Protein AF-A0A4V2Y6K0-F1 (afdb_monomer_lite)

pLDDT: mean 73.78, std 20.44, range [38.84, 97.94]

Sequence (103 aa):
MPSPHRSATGPPSPPSKPPTTTPRPALTTGPCSSPPPPERCGPRPPCWPSGQLTRYGAALRDPHGPLVFAAAERSSWPNSMEGALESGRTAAAQTRALLSAAR

Secondary structure (DSSP, 8-state):
---------PPPPPPPPPP--PPPPP-------SPPPSS---SSPPPPPTTHHHHHTTTTT--BTTB----GGGSSSTTSHHHHHHHHHHHHHHHHHHHHHT-

Foldseek 3Di:
DDDDDDDDDDDDDDDDDDPPPPPDP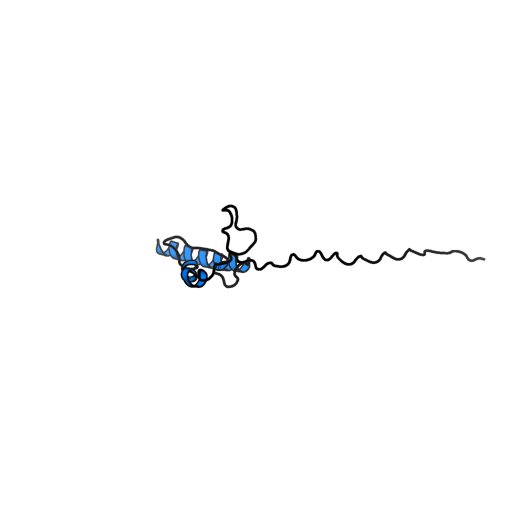PPPPDPPPDDDPPPDPPLDFDDDDPPCCVVCVVVQQDADVLRFDQALCNAPRRSDPVSNVRSVVVSVVVNVVVVVVVD

Structure (mmCIF, N/CA/C/O backbone):
data_AF-A0A4V2Y6K0-F1
#
_entry.id   AF-A0A4V2Y6K0-F1
#
loop_
_atom_site.group_PDB
_atom_site.id
_atom_site.type_symbol
_atom_site.label_atom_id
_atom_site.label_alt_id
_atom_site.label_comp_id
_atom_site.label_asym_id
_atom_site.label_entity_id
_atom_site.label_seq_id
_atom_site.pdbx_PDB_ins_code
_atom_site.Cartn_x
_atom_site.Cartn_y
_atom_site.Cartn_z
_atom_site.occupancy
_atom_site.B_iso_or_equiv
_atom_site.auth_seq_id
_atom_site.auth_comp_id
_atom_site.auth_asym_id
_atom_site.auth_atom_id
_atom_site.pdbx_PDB_model_num
ATOM 1 N N . MET A 1 1 ? 87.935 34.483 0.363 1.00 38.84 1 MET A N 1
ATOM 2 C CA . MET A 1 1 ? 87.153 33.545 1.201 1.00 38.84 1 MET A CA 1
ATOM 3 C C . MET A 1 1 ? 86.017 32.952 0.365 1.00 38.84 1 MET A C 1
ATOM 5 O O . MET A 1 1 ? 85.616 33.611 -0.585 1.00 38.84 1 MET A O 1
ATOM 9 N N . PRO A 1 2 ? 85.622 31.693 0.614 1.00 49.19 2 PRO A N 1
ATOM 10 C CA . PRO A 1 2 ? 85.405 30.670 -0.415 1.00 49.19 2 PRO A CA 1
ATOM 11 C C . PRO A 1 2 ? 83.924 30.367 -0.726 1.00 49.19 2 PRO A C 1
ATOM 13 O O . PRO A 1 2 ? 83.048 30.630 0.086 1.00 49.19 2 PRO A O 1
ATOM 16 N N . SER A 1 3 ? 83.665 29.747 -1.885 1.00 49.84 3 SER A N 1
ATOM 17 C CA . SER A 1 3 ? 82.546 28.793 -2.080 1.00 49.84 3 SER A CA 1
ATOM 18 C C . SER A 1 3 ? 83.001 27.420 -1.563 1.00 49.84 3 SER A C 1
ATOM 20 O O . SER A 1 3 ? 84.193 27.144 -1.735 1.00 49.84 3 SER A O 1
ATOM 22 N N . PRO A 1 4 ? 82.165 26.562 -0.928 1.00 63.75 4 PRO A N 1
ATOM 23 C CA . PRO A 1 4 ? 81.165 25.701 -1.614 1.00 63.75 4 PRO A CA 1
ATOM 24 C C . PRO A 1 4 ? 79.886 25.441 -0.750 1.00 63.75 4 PRO A C 1
ATOM 26 O O . PRO A 1 4 ? 79.839 25.831 0.406 1.00 63.75 4 PRO A O 1
ATOM 29 N N . HIS A 1 5 ? 78.747 24.920 -1.230 1.00 42.69 5 HIS A N 1
ATOM 30 C CA . HIS A 1 5 ? 78.388 23.498 -1.440 1.00 42.69 5 HIS A CA 1
ATOM 31 C C . HIS A 1 5 ? 76.934 23.450 -1.983 1.00 42.69 5 HIS A C 1
ATOM 33 O O . HIS A 1 5 ? 76.062 24.132 -1.461 1.00 42.69 5 HIS A O 1
ATOM 39 N N . ARG A 1 6 ? 76.673 22.864 -3.159 1.00 46.28 6 ARG A N 1
ATOM 40 C CA . ARG A 1 6 ? 76.141 21.503 -3.428 1.00 46.28 6 ARG A CA 1
ATOM 41 C C . ARG A 1 6 ? 74.785 21.107 -2.795 1.00 46.28 6 ARG A C 1
ATOM 43 O O . ARG A 1 6 ? 74.699 20.846 -1.607 1.00 46.28 6 ARG A O 1
ATOM 50 N N . SER A 1 7 ? 73.836 20.864 -3.710 1.00 48.31 7 SER A N 1
ATOM 51 C CA . SER A 1 7 ? 72.951 19.686 -3.824 1.00 48.31 7 SER A CA 1
ATOM 52 C C . SER A 1 7 ? 71.824 19.455 -2.809 1.00 48.31 7 SER A C 1
ATOM 54 O O . SER A 1 7 ? 72.054 18.995 -1.701 1.00 48.31 7 SER A O 1
ATOM 56 N N . ALA A 1 8 ? 70.588 19.517 -3.312 1.00 44.62 8 ALA A N 1
ATOM 57 C CA . ALA A 1 8 ? 69.551 18.543 -2.974 1.00 44.62 8 ALA A CA 1
ATOM 58 C C . ALA A 1 8 ? 68.695 18.267 -4.221 1.00 44.62 8 ALA A C 1
ATOM 60 O O . ALA A 1 8 ? 67.657 18.879 -4.455 1.00 44.62 8 ALA A O 1
ATOM 61 N N . THR A 1 9 ? 69.182 17.358 -5.064 1.00 50.50 9 THR A N 1
ATOM 62 C CA . THR A 1 9 ? 68.384 16.669 -6.079 1.00 50.50 9 THR A CA 1
ATOM 63 C C . THR A 1 9 ? 67.475 15.693 -5.333 1.00 50.50 9 THR A C 1
ATOM 65 O O . THR A 1 9 ? 67.926 14.637 -4.895 1.00 50.50 9 THR A O 1
ATOM 68 N N . GLY A 1 10 ? 66.211 16.056 -5.123 1.00 54.31 10 GLY A N 1
ATOM 69 C CA . GLY A 1 10 ? 65.190 15.076 -4.756 1.00 54.31 10 GLY A CA 1
ATOM 70 C C . GLY A 1 10 ? 64.860 14.209 -5.979 1.00 54.31 10 GLY A C 1
ATOM 71 O O . GLY A 1 10 ? 64.833 14.744 -7.091 1.00 54.31 10 GLY A O 1
ATOM 72 N N . PRO A 1 11 ? 64.640 12.891 -5.832 1.00 64.88 11 PRO A N 1
ATOM 73 C CA . PRO A 1 11 ? 64.197 12.068 -6.951 1.00 64.88 11 PRO A CA 1
ATOM 74 C C . PRO A 1 11 ? 62.802 12.520 -7.425 1.00 64.88 11 PRO A C 1
ATOM 76 O O . PRO A 1 11 ? 61.991 12.956 -6.602 1.00 64.88 11 PRO A O 1
ATOM 79 N N . PRO A 1 12 ? 62.487 12.418 -8.730 1.00 57.53 12 PRO A N 1
ATOM 80 C CA . PRO A 1 12 ? 61.135 12.669 -9.209 1.00 57.53 12 PRO A CA 1
ATOM 81 C C . PRO A 1 12 ? 60.172 11.637 -8.611 1.00 57.53 12 PRO A C 1
ATOM 83 O O . PRO A 1 12 ? 60.467 10.440 -8.572 1.00 57.53 12 PRO A O 1
ATOM 86 N N . SER A 1 13 ? 59.012 12.109 -8.150 1.00 62.97 13 SER A N 1
ATOM 87 C CA . SER A 1 13 ? 57.909 11.248 -7.713 1.00 62.97 13 SER A CA 1
ATOM 88 C C . SER A 1 13 ? 57.545 10.247 -8.820 1.00 62.97 13 SER A C 1
ATOM 90 O O . SER A 1 13 ? 57.524 10.633 -9.993 1.00 62.97 13 SER A O 1
ATOM 92 N N . PRO A 1 14 ? 57.239 8.978 -8.495 1.00 63.50 14 PRO A N 1
ATOM 93 C CA . PRO A 1 14 ? 56.807 8.023 -9.504 1.00 63.50 14 PRO A CA 1
ATOM 94 C C . PRO A 1 14 ? 55.461 8.456 -10.107 1.00 63.50 14 PRO A C 1
ATOM 96 O O . PRO A 1 14 ? 54.636 9.049 -9.405 1.00 63.50 14 PRO A O 1
ATOM 99 N N . PRO A 1 15 ? 55.201 8.150 -11.390 1.00 56.75 15 PRO A N 1
ATOM 100 C CA . PRO A 1 15 ? 53.908 8.424 -11.995 1.00 56.75 15 PRO A CA 1
ATOM 101 C C . PRO A 1 15 ? 52.820 7.629 -11.266 1.00 56.75 15 PRO A C 1
ATOM 103 O O . PRO A 1 15 ? 52.922 6.409 -11.107 1.00 56.75 15 PRO A O 1
ATOM 106 N N . SER A 1 16 ? 51.771 8.328 -10.832 1.00 55.88 16 SER A N 1
ATOM 107 C CA . SER A 1 16 ? 50.541 7.719 -10.331 1.00 55.88 16 SER A CA 1
ATOM 108 C C . SER A 1 16 ? 50.042 6.698 -11.351 1.00 55.88 16 SER A C 1
ATOM 110 O O . SER A 1 16 ? 49.722 7.052 -12.487 1.00 55.88 16 SER A O 1
ATOM 112 N N . LYS A 1 17 ? 50.003 5.418 -10.964 1.00 55.59 17 LYS A N 1
ATOM 113 C CA . LYS A 1 17 ? 49.400 4.368 -11.792 1.00 55.59 17 LYS A CA 1
ATOM 114 C C . LYS A 1 17 ? 47.950 4.767 -12.109 1.00 55.59 17 LYS A C 1
ATOM 116 O O . LYS A 1 17 ? 47.253 5.218 -11.196 1.00 55.59 17 LYS A O 1
ATOM 121 N N . PRO A 1 18 ? 47.477 4.602 -13.356 1.00 57.62 18 PRO A N 1
ATOM 122 C CA . PRO A 1 18 ? 46.068 4.802 -13.659 1.00 57.62 18 PRO A CA 1
ATOM 123 C C . PRO A 1 18 ? 45.231 3.824 -12.821 1.00 57.62 18 PRO A C 1
ATOM 125 O O . PRO A 1 18 ? 45.695 2.710 -12.550 1.00 57.62 18 PRO A O 1
ATOM 128 N N . PRO A 1 19 ? 44.018 4.211 -12.387 1.00 53.41 19 PRO A N 1
ATOM 129 C CA . PRO A 1 19 ? 43.150 3.306 -11.655 1.00 53.41 19 PRO A CA 1
ATOM 130 C C . PRO A 1 19 ? 42.899 2.069 -12.517 1.00 53.41 19 PRO A C 1
ATOM 132 O O . PRO A 1 19 ? 42.434 2.173 -13.655 1.00 53.41 19 PRO A O 1
ATOM 135 N N . THR A 1 20 ? 43.237 0.900 -11.969 1.00 48.84 20 THR A N 1
ATOM 136 C CA . THR A 1 20 ? 42.878 -0.402 -12.525 1.00 48.84 20 THR A CA 1
ATOM 137 C C . THR A 1 20 ? 41.383 -0.383 -12.807 1.00 48.84 20 THR A C 1
ATOM 139 O O . THR A 1 20 ? 40.562 -0.428 -11.893 1.00 48.84 20 THR A O 1
ATOM 142 N N . THR A 1 21 ? 41.028 -0.259 -14.084 1.00 51.91 21 THR A N 1
ATOM 143 C CA . THR A 1 21 ? 39.652 -0.401 -14.538 1.00 51.91 21 THR A CA 1
ATOM 144 C C . THR A 1 21 ? 39.324 -1.877 -14.414 1.00 51.91 21 THR A C 1
ATOM 146 O O . THR A 1 21 ? 39.609 -2.671 -15.307 1.00 51.91 21 THR A O 1
ATOM 149 N N . THR A 1 22 ? 38.772 -2.264 -13.267 1.00 51.84 22 THR A N 1
ATOM 150 C CA . THR A 1 22 ? 38.046 -3.523 -13.146 1.00 51.84 22 THR A CA 1
ATOM 151 C C . THR A 1 22 ? 36.973 -3.511 -14.233 1.00 51.84 22 THR A C 1
ATOM 153 O O . THR A 1 22 ? 36.177 -2.565 -14.265 1.00 51.84 22 THR A O 1
ATOM 156 N N . PRO A 1 23 ? 36.931 -4.494 -15.149 1.00 45.62 23 PRO A N 1
ATOM 157 C CA . PRO A 1 23 ? 35.859 -4.556 -16.123 1.00 45.62 23 PRO A CA 1
ATOM 158 C C . PRO A 1 23 ? 34.542 -4.652 -15.355 1.00 45.62 23 PRO A C 1
ATOM 160 O O . PRO A 1 23 ? 34.320 -5.576 -14.571 1.00 45.62 23 PRO A O 1
ATOM 163 N N . ARG A 1 24 ? 33.684 -3.646 -15.547 1.00 47.25 24 ARG A N 1
ATOM 164 C CA . ARG A 1 24 ? 32.296 -3.666 -15.085 1.00 47.25 24 ARG A CA 1
ATOM 165 C C . ARG A 1 24 ? 31.701 -4.972 -15.619 1.00 47.25 24 ARG A C 1
ATOM 167 O O . ARG A 1 24 ? 31.762 -5.160 -16.836 1.00 47.25 24 ARG A O 1
ATOM 174 N N . PRO A 1 25 ? 31.173 -5.882 -14.779 1.00 45.81 25 PRO A N 1
ATOM 175 C CA . PRO A 1 25 ? 30.510 -7.059 -15.309 1.00 45.81 25 PRO A CA 1
ATOM 176 C C . PRO A 1 25 ? 29.409 -6.560 -16.239 1.00 45.81 25 PRO A C 1
ATOM 178 O O . PRO A 1 25 ? 28.592 -5.717 -15.851 1.00 45.81 25 PRO A O 1
ATOM 181 N N . ALA A 1 26 ? 29.469 -7.006 -17.494 1.00 42.59 26 ALA A N 1
ATOM 182 C CA . ALA A 1 26 ? 28.456 -6.708 -18.484 1.00 42.59 26 ALA A CA 1
ATOM 183 C C . ALA A 1 26 ? 27.096 -7.018 -17.853 1.00 42.59 26 ALA A C 1
ATOM 185 O O . ALA A 1 26 ? 26.890 -8.102 -17.301 1.00 42.59 26 ALA A O 1
ATOM 186 N N . LEU A 1 27 ? 26.201 -6.030 -17.868 1.00 45.19 27 LEU A N 1
ATOM 187 C CA . LEU A 1 27 ? 24.813 -6.195 -17.464 1.00 45.19 27 LEU A CA 1
ATOM 188 C C . LEU A 1 27 ? 24.182 -7.187 -18.441 1.00 45.19 27 LEU A C 1
ATOM 190 O O . LEU A 1 27 ? 23.634 -6.796 -19.466 1.00 45.19 27 LEU A O 1
ATOM 194 N N . THR A 1 28 ? 24.304 -8.477 -18.136 1.00 40.09 28 THR A N 1
ATOM 195 C CA . THR A 1 28 ? 23.516 -9.525 -18.769 1.00 40.09 28 THR A CA 1
ATOM 196 C C . THR A 1 28 ? 22.065 -9.240 -18.408 1.00 40.09 28 THR A C 1
ATOM 198 O O . THR A 1 28 ? 21.605 -9.494 -17.295 1.00 40.09 28 THR A O 1
ATOM 201 N N . THR A 1 29 ? 21.342 -8.667 -19.362 1.00 47.94 29 THR A N 1
ATOM 202 C CA . THR A 1 29 ? 19.883 -8.651 -19.437 1.00 47.94 29 THR A CA 1
ATOM 203 C C . THR A 1 29 ? 19.401 -10.063 -19.772 1.00 47.94 29 THR A C 1
ATOM 205 O O . THR A 1 29 ? 18.842 -10.328 -20.830 1.00 47.94 29 THR A O 1
ATOM 208 N N . GLY A 1 30 ? 19.678 -11.014 -18.879 1.00 42.25 30 GLY A N 1
ATOM 209 C CA . GLY A 1 30 ? 19.095 -12.347 -18.963 1.00 42.25 30 GLY A CA 1
ATOM 210 C C . GLY A 1 30 ? 17.602 -12.272 -18.626 1.00 42.25 30 GLY A C 1
ATOM 211 O O . GLY A 1 30 ? 17.240 -11.547 -17.692 1.00 42.25 30 GLY A O 1
ATOM 212 N N . PRO A 1 31 ? 16.721 -12.981 -19.353 1.00 42.66 31 PRO A N 1
ATOM 213 C CA . PRO A 1 31 ? 15.308 -13.038 -19.013 1.00 42.66 31 PRO A CA 1
ATOM 214 C C . PRO A 1 31 ? 15.133 -13.626 -17.608 1.00 42.66 31 PRO A C 1
ATOM 216 O O . PRO A 1 31 ? 15.755 -14.623 -17.238 1.00 42.66 31 PRO A O 1
ATOM 219 N N . CYS A 1 32 ? 14.292 -12.966 -16.814 1.00 47.97 32 CYS A N 1
ATOM 220 C CA . CYS A 1 32 ? 13.937 -13.347 -15.452 1.00 47.97 32 CYS A CA 1
ATOM 221 C C . CYS A 1 32 ? 13.008 -14.576 -15.492 1.00 47.97 32 CYS A C 1
ATOM 223 O O . CYS A 1 32 ? 11.808 -14.466 -15.268 1.00 47.97 32 CYS A O 1
ATOM 225 N N . SER A 1 33 ? 13.536 -15.732 -15.898 1.00 49.53 33 SER A N 1
ATOM 226 C CA . SER A 1 33 ? 12.745 -16.952 -16.128 1.00 49.53 33 SER A CA 1
ATOM 227 C C . SER A 1 33 ? 12.863 -17.994 -15.013 1.00 49.53 33 SER A C 1
ATOM 229 O O . SER A 1 33 ? 12.210 -19.028 -15.099 1.00 49.53 33 SER A O 1
ATOM 231 N N . SER A 1 34 ? 13.630 -17.726 -13.952 1.00 52.34 34 SER A N 1
ATOM 232 C CA . SER A 1 34 ? 13.772 -18.648 -12.816 1.00 52.34 34 SER A CA 1
ATOM 233 C C . SER A 1 34 ? 13.358 -17.966 -11.509 1.00 52.34 34 SER A C 1
ATOM 235 O O . SER A 1 34 ? 13.858 -16.871 -11.235 1.00 52.34 34 SER A O 1
ATOM 237 N N . PRO A 1 35 ? 12.474 -18.573 -10.690 1.00 53.56 35 PRO A N 1
ATOM 238 C CA . PRO A 1 35 ? 12.112 -18.004 -9.398 1.00 53.56 35 PRO A CA 1
ATOM 239 C C . PRO A 1 35 ? 13.335 -18.018 -8.462 1.00 53.56 35 PRO A C 1
ATOM 241 O O . PRO A 1 35 ? 14.019 -19.043 -8.377 1.00 53.56 35 PRO A O 1
ATOM 244 N N . PRO A 1 36 ? 13.651 -16.906 -7.774 1.00 55.91 36 PRO A N 1
ATOM 245 C CA . PRO A 1 36 ? 14.729 -16.892 -6.794 1.00 55.91 36 PRO A CA 1
ATOM 246 C C . PRO A 1 36 ? 14.354 -17.731 -5.556 1.00 55.91 36 PRO A C 1
ATOM 248 O O . PRO A 1 36 ? 13.167 -17.865 -5.245 1.00 55.91 36 PRO A O 1
ATOM 251 N N . PRO A 1 37 ? 15.343 -18.290 -4.832 1.00 52.50 37 PRO A N 1
ATOM 252 C CA . PRO A 1 37 ? 15.098 -18.966 -3.560 1.00 52.50 37 PRO A CA 1
ATOM 253 C C . PRO A 1 37 ? 14.465 -18.003 -2.533 1.00 52.50 37 PRO A C 1
ATOM 255 O O . PRO A 1 37 ? 14.695 -16.794 -2.609 1.00 52.50 37 PRO A O 1
ATOM 258 N N . PRO A 1 38 ? 13.689 -18.513 -1.557 1.00 55.50 38 PRO A N 1
ATOM 259 C CA . PRO A 1 38 ? 12.861 -17.709 -0.646 1.00 55.50 38 PRO A CA 1
ATOM 260 C C . PRO A 1 38 ? 13.643 -16.863 0.377 1.00 55.50 38 PRO A C 1
ATOM 262 O O . PRO A 1 38 ? 13.046 -16.198 1.222 1.00 55.50 38 PRO A O 1
ATOM 265 N N . GLU A 1 39 ? 14.972 -16.853 0.320 1.00 51.00 39 GLU A N 1
ATOM 266 C CA . GLU A 1 39 ? 15.819 -16.201 1.311 1.00 51.00 39 GLU A CA 1
ATOM 267 C C . GLU A 1 39 ? 16.372 -14.886 0.758 1.00 51.00 39 GLU A C 1
ATOM 269 O O . GLU A 1 39 ? 17.359 -14.864 0.030 1.00 51.00 39 GLU A O 1
ATOM 274 N N . ARG A 1 40 ? 15.710 -13.781 1.129 1.00 52.72 40 ARG A N 1
ATOM 275 C CA . ARG A 1 40 ? 16.031 -12.389 0.763 1.00 52.72 40 ARG A CA 1
ATOM 276 C C . ARG A 1 40 ? 16.049 -12.121 -0.746 1.00 52.72 40 ARG A C 1
ATOM 278 O O . ARG A 1 40 ? 16.991 -12.450 -1.462 1.00 52.72 40 ARG A O 1
ATOM 285 N N . CYS A 1 41 ? 15.076 -11.325 -1.198 1.00 50.84 41 CYS A N 1
ATOM 286 C CA . CYS A 1 41 ? 15.298 -10.457 -2.352 1.00 50.84 41 CYS A CA 1
ATOM 287 C C . CYS A 1 41 ? 16.626 -9.720 -2.123 1.00 50.84 41 CYS A C 1
ATOM 289 O O . CYS A 1 41 ? 16.779 -9.009 -1.128 1.00 50.84 41 CYS A O 1
ATOM 291 N N . GLY A 1 42 ? 17.616 -9.977 -2.982 1.00 56.31 42 GLY A N 1
ATOM 292 C CA . GLY A 1 42 ? 18.925 -9.331 -2.914 1.00 56.31 42 GLY A CA 1
ATOM 293 C C . GLY A 1 42 ? 18.818 -7.804 -3.056 1.00 56.31 42 GLY A C 1
ATOM 294 O O . GLY A 1 42 ? 17.721 -7.260 -3.132 1.00 56.31 42 GLY A O 1
ATOM 295 N N . PRO A 1 43 ? 19.937 -7.072 -3.177 1.00 60.50 43 PRO A N 1
ATOM 296 C CA . PRO A 1 43 ? 19.944 -5.602 -3.236 1.00 60.50 43 PRO A CA 1
ATOM 297 C C . PRO A 1 43 ? 19.316 -5.023 -4.519 1.00 60.50 43 PRO A C 1
ATOM 299 O O . PRO A 1 43 ? 19.520 -3.854 -4.836 1.00 60.50 43 PRO A O 1
ATOM 302 N N . ARG A 1 44 ? 18.614 -5.845 -5.307 1.00 59.31 44 ARG A N 1
ATOM 303 C CA . ARG A 1 44 ? 17.992 -5.433 -6.554 1.00 59.31 44 ARG A CA 1
ATOM 304 C C . ARG A 1 44 ? 16.531 -5.080 -6.318 1.00 59.31 44 ARG A C 1
ATOM 306 O O . ARG A 1 44 ? 15.843 -5.804 -5.600 1.00 59.31 44 ARG A O 1
ATOM 313 N N . PRO A 1 45 ? 16.055 -4.018 -6.972 1.00 61.09 45 PRO A N 1
ATOM 314 C CA . PRO A 1 45 ? 14.649 -3.678 -6.935 1.00 61.09 45 PRO A CA 1
ATOM 315 C C . PRO A 1 45 ? 13.785 -4.813 -7.494 1.00 61.09 45 PRO A C 1
ATOM 317 O O . PRO A 1 45 ? 14.253 -5.555 -8.370 1.00 61.09 45 PRO A O 1
ATOM 320 N N . PRO A 1 46 ? 12.534 -4.956 -7.026 1.00 66.94 46 PRO A N 1
ATOM 321 C CA . PRO A 1 46 ? 11.610 -5.925 -7.588 1.00 66.94 46 PRO A CA 1
ATOM 322 C C . PRO A 1 46 ? 11.429 -5.637 -9.079 1.00 66.94 46 PRO A C 1
ATOM 324 O O . PRO A 1 46 ? 10.980 -4.567 -9.491 1.00 66.94 46 PRO A O 1
ATOM 327 N N . CYS A 1 47 ? 11.813 -6.607 -9.904 1.00 74.75 47 CYS A N 1
ATOM 328 C CA . CYS A 1 47 ? 11.506 -6.592 -11.322 1.00 74.75 47 CYS A CA 1
ATOM 329 C C . CYS A 1 47 ? 10.170 -7.309 -11.513 1.00 74.75 47 CYS A C 1
ATOM 331 O O . CYS A 1 47 ? 10.013 -8.475 -11.157 1.00 74.75 47 CYS A O 1
ATOM 333 N N . TRP A 1 48 ? 9.182 -6.585 -12.029 1.00 82.06 48 TRP A N 1
ATOM 334 C CA . TRP A 1 48 ? 7.866 -7.147 -12.300 1.00 82.06 48 TRP A CA 1
ATOM 335 C C . TRP A 1 48 ? 7.938 -8.002 -13.570 1.00 82.06 48 TRP A C 1
ATOM 337 O O . TRP A 1 48 ? 8.395 -7.501 -14.603 1.00 82.06 48 TRP A O 1
ATOM 347 N N . PRO A 1 49 ? 7.470 -9.263 -13.540 1.00 88.69 49 PRO A N 1
ATOM 348 C CA . PRO A 1 49 ? 7.244 -10.030 -14.753 1.00 88.69 49 PRO A CA 1
ATOM 349 C C . PRO A 1 49 ? 6.326 -9.275 -15.719 1.00 88.69 49 PRO A C 1
ATOM 351 O O . PRO A 1 49 ? 5.477 -8.469 -15.312 1.00 88.69 49 PRO A O 1
ATOM 354 N N . SER A 1 50 ? 6.475 -9.553 -17.012 1.00 89.88 50 SER A N 1
ATOM 355 C CA . SER A 1 50 ? 5.660 -8.933 -18.054 1.00 89.88 50 SER A CA 1
ATOM 356 C C . SER A 1 50 ? 4.164 -9.100 -17.762 1.00 89.88 50 SER A C 1
ATOM 358 O O . SER A 1 50 ? 3.686 -10.167 -17.383 1.00 89.88 50 SER A O 1
ATOM 360 N N . GLY A 1 51 ? 3.417 -8.003 -17.891 1.00 91.06 51 GLY A N 1
ATOM 361 C CA . GLY A 1 51 ? 1.974 -7.973 -17.644 1.00 91.06 51 GLY A CA 1
ATOM 362 C C . GLY A 1 51 ? 1.543 -7.970 -16.170 1.00 91.06 51 GLY A C 1
ATOM 363 O O . GLY A 1 51 ? 0.375 -7.698 -15.904 1.00 91.06 51 GLY A O 1
ATOM 364 N N . GLN A 1 52 ? 2.430 -8.206 -15.192 1.00 91.75 52 GLN A N 1
ATOM 365 C CA . GLN A 1 52 ? 2.018 -8.151 -13.781 1.00 91.75 52 GLN A CA 1
ATOM 366 C C . GLN A 1 52 ? 1.691 -6.733 -13.326 1.00 91.75 52 GLN A C 1
ATOM 368 O O . GLN A 1 52 ? 0.684 -6.532 -12.656 1.00 91.75 52 GLN A O 1
ATOM 373 N N . LEU A 1 53 ? 2.498 -5.745 -13.712 1.00 87.94 53 LEU A N 1
ATOM 374 C CA . LEU A 1 53 ? 2.253 -4.366 -13.295 1.00 87.94 53 LEU A CA 1
ATOM 375 C C . LEU A 1 53 ? 0.965 -3.803 -13.911 1.00 87.94 53 LEU A C 1
ATOM 377 O O . LEU A 1 53 ? 0.231 -3.087 -13.242 1.00 87.94 53 LEU A O 1
ATOM 381 N N . THR A 1 54 ? 0.641 -4.156 -15.156 1.00 90.75 54 THR A N 1
ATOM 382 C CA . THR A 1 54 ? -0.621 -3.728 -15.777 1.00 90.75 54 THR A CA 1
ATOM 383 C C . THR A 1 54 ? -1.824 -4.455 -15.184 1.00 90.75 54 THR A C 1
ATOM 385 O O . THR A 1 54 ? -2.877 -3.847 -15.024 1.00 90.75 54 THR A O 1
ATOM 388 N N . ARG A 1 55 ? -1.676 -5.734 -14.816 1.00 93.06 55 ARG A N 1
ATOM 389 C CA . ARG A 1 55 ? -2.761 -6.542 -14.243 1.00 93.06 55 ARG A CA 1
ATOM 390 C C . ARG A 1 55 ? -3.027 -6.261 -12.762 1.00 93.06 55 ARG A C 1
ATOM 392 O O . ARG A 1 55 ? -4.181 -6.258 -12.353 1.00 93.06 55 ARG A O 1
ATOM 399 N N . TYR A 1 56 ? -1.980 -6.056 -11.966 1.00 90.62 56 TYR A N 1
ATOM 400 C CA . TYR A 1 56 ? -2.051 -5.977 -10.500 1.00 90.62 56 TYR A CA 1
ATOM 401 C C . TYR A 1 56 ? -1.534 -4.650 -9.927 1.00 90.62 56 TYR A C 1
ATOM 403 O O . TYR A 1 56 ? -1.601 -4.441 -8.720 1.00 90.62 56 TYR A O 1
ATOM 411 N N . GLY A 1 57 ? -1.046 -3.726 -10.761 1.00 88.81 57 GLY A N 1
ATOM 412 C CA . GLY A 1 57 ? -0.455 -2.460 -10.311 1.00 88.81 57 GLY A CA 1
ATOM 413 C C . GLY A 1 57 ? -1.399 -1.566 -9.507 1.00 88.81 57 GLY A C 1
ATOM 414 O O . GLY A 1 57 ? -0.940 -0.806 -8.657 1.00 88.81 57 GLY A O 1
ATOM 415 N N . ALA A 1 58 ? -2.710 -1.664 -9.742 1.00 88.75 58 ALA A N 1
ATOM 416 C CA . ALA A 1 58 ? -3.710 -0.949 -8.949 1.00 88.75 58 ALA A CA 1
ATOM 417 C C . ALA A 1 58 ? -3.719 -1.427 -7.485 1.00 88.75 58 ALA A C 1
ATOM 419 O O . ALA A 1 58 ? -3.646 -0.609 -6.570 1.00 88.75 58 ALA A O 1
ATOM 420 N N . ALA A 1 59 ? -3.658 -2.746 -7.272 1.00 90.19 59 ALA A N 1
ATOM 421 C CA . ALA A 1 59 ? -3.728 -3.361 -5.948 1.00 90.19 59 ALA A CA 1
ATOM 422 C C . ALA A 1 59 ? -2.547 -2.993 -5.031 1.00 90.19 59 ALA A C 1
ATOM 424 O O . ALA A 1 59 ? -2.674 -3.067 -3.816 1.00 90.19 59 ALA A O 1
ATOM 425 N N . LEU A 1 60 ? -1.410 -2.538 -5.579 1.00 87.00 60 LEU A N 1
ATOM 426 C CA . LEU A 1 60 ? -0.294 -2.013 -4.775 1.00 87.00 60 LEU A CA 1
ATOM 427 C C . LEU A 1 60 ? -0.672 -0.775 -3.951 1.00 87.00 60 LEU A C 1
ATOM 429 O O . LEU A 1 60 ? 0.018 -0.450 -2.979 1.00 87.00 60 LEU A O 1
ATOM 433 N N . ARG A 1 61 ? -1.707 -0.035 -4.367 1.00 86.31 61 ARG A N 1
ATOM 434 C CA . ARG A 1 61 ? -2.114 1.211 -3.711 1.00 86.31 61 ARG A CA 1
ATOM 435 C C . ARG A 1 61 ? -3.282 1.040 -2.754 1.00 86.31 61 ARG A C 1
ATOM 437 O O . ARG A 1 61 ? -3.391 1.860 -1.835 1.00 86.31 61 ARG A O 1
ATOM 444 N N . ASP A 1 62 ? -4.070 -0.006 -2.956 1.00 89.19 62 ASP A N 1
ATOM 445 C CA . ASP A 1 62 ? -5.316 -0.245 -2.247 1.00 89.19 62 ASP A CA 1
ATOM 446 C C . ASP A 1 62 ? -5.051 -0.813 -0.843 1.00 89.19 62 ASP A C 1
ATOM 448 O O . ASP A 1 62 ? -4.284 -1.767 -0.688 1.00 89.19 62 ASP A O 1
ATOM 452 N N . PRO A 1 63 ? -5.649 -0.232 0.210 1.00 88.25 63 PRO A N 1
ATOM 453 C CA . PRO A 1 63 ? -5.616 -0.832 1.536 1.00 88.25 63 PRO A CA 1
ATOM 454 C C . PRO A 1 63 ? -6.462 -2.112 1.565 1.00 88.25 63 PRO A C 1
ATOM 456 O O . PRO A 1 63 ? -7.437 -2.252 0.826 1.00 88.25 63 PRO A O 1
ATOM 459 N N . HIS A 1 64 ? -6.127 -3.034 2.466 1.00 92.12 64 HIS A N 1
ATOM 460 C CA . HIS A 1 64 ? -6.892 -4.263 2.674 1.00 92.12 64 HIS A CA 1
ATOM 461 C C . HIS A 1 64 ? -7.504 -4.276 4.079 1.00 92.12 64 HIS A C 1
ATOM 463 O O . HIS A 1 64 ? -6.877 -4.696 5.056 1.00 92.12 64 HIS A O 1
ATOM 469 N N . GLY A 1 65 ? -8.741 -3.787 4.191 1.00 90.06 65 GLY A N 1
ATOM 470 C CA . GLY A 1 65 ? -9.381 -3.557 5.486 1.00 90.06 65 GLY A CA 1
ATOM 471 C C . GLY A 1 65 ? -8.576 -2.543 6.316 1.00 90.06 65 GLY A C 1
ATOM 472 O O . GLY A 1 65 ? -8.295 -1.457 5.811 1.00 90.06 65 GLY A O 1
ATOM 473 N N . PRO A 1 66 ? -8.167 -2.864 7.560 1.00 91.12 66 PRO A N 1
ATOM 474 C CA . PRO A 1 66 ? -7.343 -1.971 8.378 1.00 91.12 66 PRO A CA 1
ATOM 475 C C . PRO A 1 66 ? -5.854 -1.970 7.983 1.00 91.12 66 PRO A C 1
A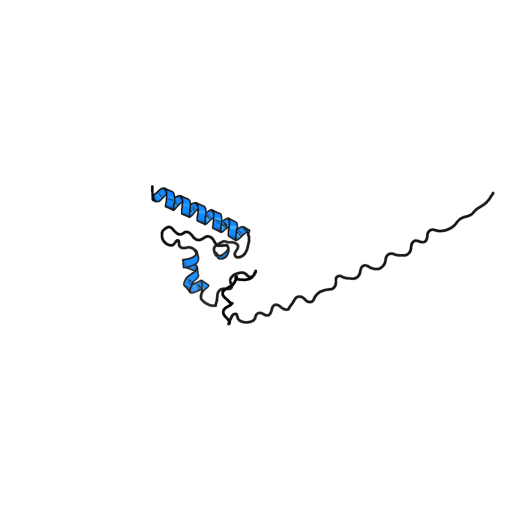TOM 477 O O . PRO A 1 66 ? -5.061 -1.261 8.602 1.00 91.12 66 PRO A O 1
ATOM 480 N N . LEU A 1 67 ? -5.445 -2.777 6.997 1.00 92.69 67 LEU A N 1
ATOM 481 C CA . LEU A 1 67 ? -4.054 -2.874 6.561 1.00 92.69 67 LEU A CA 1
ATOM 482 C C . LEU A 1 67 ? -3.737 -1.817 5.503 1.00 92.69 67 LEU A C 1
ATOM 484 O O . LEU A 1 67 ? -4.372 -1.759 4.450 1.00 92.69 67 LEU A O 1
ATOM 488 N N . VAL A 1 68 ? -2.698 -1.028 5.772 1.00 95.06 68 VAL A N 1
ATOM 489 C CA . VAL A 1 68 ? -2.154 -0.016 4.862 1.00 95.06 68 VAL A CA 1
ATOM 490 C C . VAL A 1 68 ? -0.736 -0.409 4.458 1.00 95.06 68 VAL A C 1
ATOM 492 O O . VAL A 1 68 ? 0.083 -0.758 5.308 1.00 95.06 68 VAL A O 1
ATOM 495 N N . PHE A 1 69 ? -0.431 -0.330 3.163 1.00 93.94 69 PHE A N 1
ATOM 496 C CA . PHE A 1 69 ? 0.860 -0.742 2.610 1.00 93.94 69 PHE A CA 1
ATOM 497 C C . PHE A 1 69 ? 1.792 0.448 2.353 1.00 93.94 69 PHE A C 1
ATOM 499 O O . PHE A 1 69 ? 1.411 1.407 1.676 1.00 93.94 69 PHE A O 1
ATOM 506 N N . ALA A 1 70 ? 3.039 0.339 2.822 1.00 94.62 70 ALA A N 1
ATOM 507 C CA . ALA A 1 70 ? 4.131 1.257 2.506 1.00 94.62 70 ALA A CA 1
ATOM 508 C C . ALA A 1 70 ? 5.229 0.522 1.724 1.00 94.62 70 ALA A C 1
ATOM 510 O O . ALA A 1 70 ? 5.730 -0.503 2.181 1.00 94.62 70 ALA A O 1
ATOM 511 N N . ALA A 1 71 ? 5.586 1.043 0.552 1.00 90.56 71 ALA A N 1
ATOM 512 C CA . ALA A 1 71 ? 6.588 0.463 -0.338 1.00 90.56 71 ALA A CA 1
ATOM 513 C C . ALA A 1 71 ? 7.176 1.560 -1.242 1.00 90.56 71 ALA A C 1
ATOM 515 O O . ALA A 1 71 ? 6.447 2.438 -1.703 1.00 90.56 71 ALA A O 1
ATOM 516 N N . ALA A 1 72 ? 8.476 1.535 -1.537 1.00 91.56 72 ALA A N 1
ATOM 517 C CA . ALA A 1 72 ? 9.061 2.535 -2.439 1.00 91.56 72 ALA A CA 1
ATOM 518 C C . ALA A 1 72 ? 8.457 2.426 -3.854 1.00 91.56 72 ALA A C 1
ATOM 520 O O . ALA A 1 72 ? 8.285 3.419 -4.552 1.00 91.56 72 ALA A O 1
ATOM 521 N N . GLU A 1 73 ? 8.049 1.226 -4.245 1.00 89.88 73 GLU A N 1
ATOM 522 C CA . GLU A 1 73 ? 7.507 0.836 -5.544 1.00 89.88 7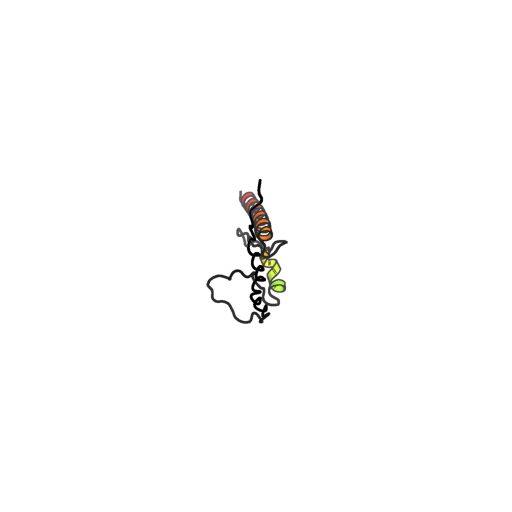3 GLU A CA 1
ATOM 523 C C . GLU A 1 73 ? 6.180 1.525 -5.902 1.00 89.88 73 GLU A C 1
ATOM 525 O O . GLU A 1 73 ? 5.821 1.578 -7.078 1.00 89.88 73 GLU A O 1
ATOM 530 N N . ARG A 1 74 ? 5.450 2.071 -4.917 1.00 88.88 74 ARG A N 1
ATOM 531 C CA . ARG A 1 74 ? 4.206 2.837 -5.145 1.00 88.88 74 ARG A CA 1
ATOM 532 C C . ARG A 1 74 ? 4.405 4.353 -5.212 1.00 88.88 74 ARG A C 1
ATOM 534 O O . ARG A 1 74 ? 3.435 5.057 -5.505 1.00 88.88 74 ARG A O 1
ATOM 541 N N . SER A 1 75 ? 5.609 4.833 -4.911 1.00 92.06 75 SER A N 1
ATOM 542 C CA . SER A 1 75 ? 5.954 6.257 -4.860 1.00 92.06 75 SER A CA 1
ATOM 543 C C . SER A 1 75 ? 6.259 6.843 -6.241 1.00 92.06 75 SER A C 1
ATOM 545 O O . SER A 1 75 ? 6.322 6.120 -7.239 1.00 92.06 75 SER A O 1
ATOM 547 N N . SER A 1 76 ? 6.488 8.157 -6.289 1.00 91.69 76 SER A N 1
ATOM 548 C CA . SER A 1 76 ? 6.995 8.825 -7.491 1.00 91.69 76 SER A CA 1
ATOM 549 C C . SER A 1 76 ? 8.462 8.492 -7.808 1.00 91.69 76 SER A C 1
ATOM 551 O O . SER A 1 76 ? 8.884 8.645 -8.955 1.00 91.69 76 SER A O 1
ATOM 553 N N . TRP A 1 77 ? 9.208 7.946 -6.837 1.00 90.25 77 TRP A N 1
ATOM 554 C CA . TRP A 1 77 ? 10.608 7.527 -6.974 1.00 90.25 77 TRP A CA 1
ATOM 555 C C . TRP A 1 77 ? 10.791 6.044 -6.593 1.00 90.25 77 TRP A C 1
ATOM 557 O O . TRP A 1 77 ? 11.314 5.730 -5.519 1.00 90.25 77 TRP A O 1
ATOM 567 N N . PRO A 1 78 ? 10.357 5.092 -7.445 1.00 88.00 78 PRO A N 1
ATOM 568 C CA . PRO A 1 78 ? 10.511 3.672 -7.161 1.00 88.00 78 PRO A CA 1
ATOM 569 C C . PRO A 1 78 ? 11.968 3.297 -6.903 1.00 88.00 78 PRO A C 1
ATOM 571 O O . PRO A 1 78 ? 12.867 3.720 -7.631 1.00 88.00 78 PRO A O 1
ATOM 574 N N . ASN A 1 79 ? 12.186 2.438 -5.907 1.00 86.88 79 ASN A N 1
ATOM 575 C CA . ASN A 1 79 ? 13.501 1.897 -5.550 1.00 86.88 79 ASN A CA 1
ATOM 576 C C . ASN A 1 79 ? 14.501 2.920 -4.988 1.00 86.88 79 ASN A C 1
ATOM 578 O O . ASN A 1 79 ? 15.702 2.647 -4.970 1.00 86.88 79 ASN A O 1
ATOM 582 N N . SER A 1 80 ? 14.028 4.077 -4.520 1.00 91.69 80 SER A N 1
ATOM 583 C CA . SER A 1 80 ? 14.854 5.050 -3.806 1.00 91.69 80 SER A CA 1
ATOM 584 C C . SER A 1 80 ? 14.431 5.204 -2.344 1.00 91.69 80 SER A C 1
ATOM 586 O O . SER A 1 80 ? 13.323 4.834 -1.940 1.00 91.69 80 SER A O 1
ATOM 588 N N . MET A 1 81 ? 15.327 5.773 -1.534 1.00 94.94 81 MET A N 1
ATOM 589 C CA . MET A 1 81 ? 15.012 6.127 -0.147 1.00 94.94 81 MET A CA 1
ATOM 590 C C . MET A 1 81 ? 13.931 7.208 -0.091 1.00 94.94 81 MET A C 1
ATOM 592 O O . MET A 1 81 ? 13.049 7.156 0.762 1.00 94.94 81 MET A O 1
ATOM 596 N N . GLU A 1 82 ? 13.957 8.157 -1.024 1.00 95.94 82 GLU A N 1
ATOM 597 C CA . GLU A 1 82 ? 12.950 9.207 -1.163 1.00 95.94 82 GLU A CA 1
ATOM 598 C C . GLU A 1 82 ? 11.568 8.598 -1.392 1.00 95.94 82 GLU A C 1
ATOM 600 O O . GLU A 1 82 ? 10.608 9.004 -0.738 1.00 95.94 82 GLU A O 1
ATOM 605 N N . GLY A 1 83 ? 11.482 7.569 -2.238 1.00 95.25 83 GLY A N 1
ATOM 606 C CA . GLY A 1 83 ? 10.247 6.838 -2.472 1.00 95.25 83 GLY A CA 1
ATOM 607 C C . GLY A 1 83 ? 9.741 6.096 -1.239 1.00 95.25 83 GLY A C 1
ATOM 608 O O . GLY A 1 83 ? 8.543 6.107 -0.945 1.00 95.25 83 GLY A O 1
ATOM 609 N N . ALA A 1 84 ? 10.649 5.499 -0.463 1.00 95.12 84 ALA A N 1
ATOM 610 C CA . ALA A 1 84 ? 10.299 4.872 0.810 1.00 95.12 84 ALA A CA 1
ATOM 611 C C . ALA A 1 84 ? 9.756 5.899 1.821 1.00 95.12 84 ALA A C 1
ATOM 613 O O . ALA A 1 84 ? 8.743 5.650 2.478 1.00 95.12 84 ALA A O 1
ATOM 614 N N . LEU A 1 85 ? 10.383 7.076 1.912 1.00 97.44 85 LEU A N 1
ATOM 615 C CA . LEU A 1 85 ? 9.934 8.167 2.781 1.00 97.44 85 LEU A CA 1
ATOM 616 C C . LEU A 1 85 ? 8.581 8.732 2.340 1.00 97.44 85 LEU A C 1
ATOM 618 O O . LEU A 1 85 ? 7.706 8.948 3.179 1.00 97.44 85 LEU A O 1
ATOM 622 N N . GLU A 1 86 ? 8.396 8.969 1.041 1.00 97.12 86 GLU A N 1
ATOM 623 C CA . GLU A 1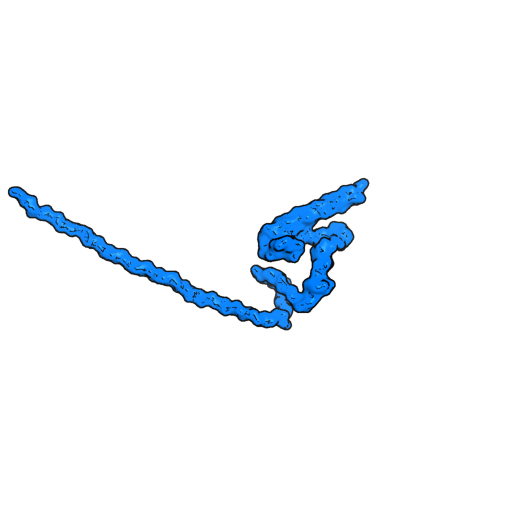 86 ? 7.126 9.410 0.460 1.00 97.12 86 GLU A CA 1
ATOM 624 C C . GLU A 1 86 ? 6.013 8.414 0.798 1.00 97.12 86 GLU A C 1
ATOM 626 O O . GLU A 1 86 ? 5.022 8.779 1.435 1.00 97.12 86 GLU A O 1
ATOM 631 N N . SER A 1 87 ? 6.216 7.136 0.464 1.00 95.69 87 SER A N 1
ATOM 632 C CA . SER A 1 87 ? 5.217 6.102 0.712 1.00 95.69 87 SER A CA 1
ATOM 633 C C . SER A 1 87 ? 4.917 5.920 2.199 1.00 95.69 87 SER A C 1
ATOM 635 O O . SER A 1 87 ? 3.761 5.674 2.546 1.00 95.69 87 SER A O 1
ATOM 637 N N . GLY A 1 88 ? 5.919 6.030 3.075 1.00 96.25 88 GLY A N 1
ATOM 638 C CA . GLY A 1 88 ? 5.728 5.927 4.521 1.00 96.25 88 GLY A CA 1
ATOM 639 C C . GLY A 1 88 ? 4.850 7.052 5.072 1.00 96.25 88 GLY A C 1
ATOM 640 O O . GLY A 1 88 ? 3.948 6.798 5.870 1.00 96.25 88 GLY A O 1
ATOM 641 N N . ARG A 1 89 ? 5.049 8.290 4.599 1.00 97.94 89 ARG A N 1
ATOM 642 C CA . ARG A 1 89 ? 4.213 9.441 4.987 1.00 97.94 89 ARG A CA 1
ATOM 643 C C . ARG A 1 89 ? 2.769 9.273 4.521 1.00 97.94 89 ARG A C 1
ATOM 645 O O . ARG A 1 89 ? 1.851 9.514 5.303 1.00 97.94 89 ARG A O 1
ATOM 652 N N . THR A 1 90 ? 2.561 8.820 3.284 1.00 95.75 90 THR A N 1
ATOM 653 C CA . THR A 1 90 ? 1.217 8.531 2.763 1.00 95.75 90 THR A CA 1
ATOM 654 C C . THR A 1 90 ? 0.522 7.446 3.583 1.00 95.75 90 THR A C 1
ATOM 656 O O . THR A 1 90 ? -0.623 7.636 3.993 1.00 95.75 90 THR A O 1
ATOM 659 N N . ALA A 1 91 ? 1.217 6.344 3.882 1.00 95.81 91 ALA A N 1
ATOM 660 C CA . ALA A 1 91 ? 0.667 5.259 4.689 1.00 95.81 91 ALA A CA 1
ATOM 661 C C . ALA A 1 91 ? 0.300 5.729 6.106 1.00 95.81 91 ALA A C 1
ATOM 663 O O . ALA A 1 91 ? -0.784 5.428 6.596 1.00 95.81 91 ALA A O 1
ATOM 664 N N . ALA A 1 92 ? 1.147 6.543 6.744 1.00 96.50 92 ALA A N 1
ATOM 665 C CA . ALA A 1 92 ? 0.854 7.111 8.059 1.00 96.50 92 ALA A CA 1
ATOM 666 C C . ALA A 1 92 ? -0.404 8.001 8.053 1.00 96.50 92 ALA A C 1
ATOM 668 O O . ALA A 1 92 ? -1.221 7.920 8.973 1.00 96.50 92 ALA A O 1
ATOM 669 N N . ALA A 1 93 ? -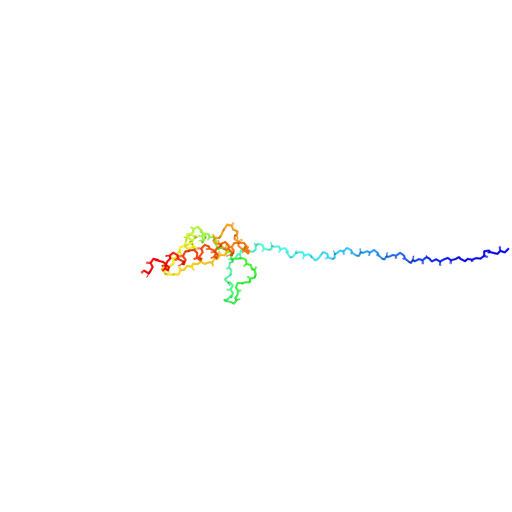0.594 8.820 7.012 1.00 96.12 93 ALA A N 1
ATOM 670 C CA . ALA A 1 93 ? -1.797 9.637 6.855 1.00 96.12 93 ALA A CA 1
ATOM 671 C C . ALA A 1 93 ? -3.063 8.775 6.690 1.00 96.12 93 ALA A C 1
ATOM 673 O O . ALA A 1 93 ? -4.078 9.049 7.330 1.00 96.12 93 ALA A O 1
ATOM 674 N N . GLN A 1 94 ? -2.987 7.704 5.893 1.00 95.06 94 GLN A N 1
ATOM 675 C CA . GLN A 1 94 ? -4.082 6.745 5.716 1.00 95.06 94 GLN A CA 1
ATOM 676 C C . GLN A 1 94 ? -4.423 6.026 7.026 1.00 95.06 94 GLN A C 1
ATOM 678 O O . GLN A 1 94 ? -5.587 5.988 7.420 1.00 95.06 94 GLN A O 1
ATOM 683 N N . THR A 1 95 ? -3.419 5.535 7.756 1.00 95.50 95 THR A N 1
ATOM 684 C CA . THR A 1 95 ? -3.616 4.901 9.067 1.00 95.50 95 THR A CA 1
ATOM 685 C C . THR A 1 95 ? -4.267 5.860 10.056 1.00 95.50 95 THR A C 1
ATOM 687 O O . THR A 1 95 ? -5.207 5.484 10.753 1.00 95.50 95 THR A O 1
ATOM 690 N N . ARG A 1 96 ? -3.825 7.122 10.100 1.00 96.81 96 ARG A N 1
ATOM 691 C CA . ARG A 1 96 ? -4.445 8.134 10.963 1.00 96.81 96 ARG A CA 1
ATOM 692 C C . ARG A 1 96 ? -5.922 8.337 10.625 1.00 96.81 96 ARG A C 1
ATOM 694 O O . ARG A 1 96 ? -6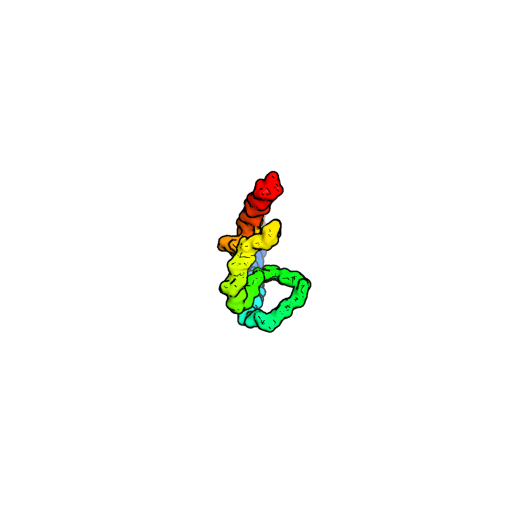.728 8.398 11.548 1.00 96.81 96 ARG A O 1
ATOM 701 N N . ALA A 1 97 ? -6.268 8.412 9.339 1.00 94.69 97 ALA A N 1
ATOM 702 C CA . ALA A 1 97 ? -7.653 8.549 8.894 1.00 94.69 97 ALA A CA 1
ATOM 703 C C . ALA A 1 97 ? -8.514 7.344 9.319 1.00 94.69 97 ALA A C 1
ATOM 705 O O . ALA A 1 97 ? -9.599 7.532 9.871 1.00 94.69 97 ALA A O 1
ATOM 706 N N . LEU A 1 98 ? -8.003 6.119 9.148 1.00 94.06 98 LEU A N 1
ATOM 707 C CA . LEU A 1 98 ? -8.682 4.894 9.587 1.00 94.06 98 LEU A CA 1
ATOM 708 C C . LEU A 1 98 ? -8.920 4.886 11.102 1.00 94.06 98 LEU A C 1
ATOM 710 O O . LEU A 1 98 ? -10.026 4.606 11.555 1.00 94.06 98 LEU A O 1
ATOM 714 N N . LEU A 1 99 ? -7.905 5.250 11.889 1.00 94.75 99 LEU A N 1
ATOM 715 C CA . LEU A 1 99 ? -8.013 5.303 13.348 1.00 94.75 99 LEU A CA 1
ATOM 716 C C . LEU A 1 99 ? -8.976 6.391 13.833 1.00 94.75 99 LEU A C 1
ATOM 718 O O . LEU A 1 99 ? -9.623 6.208 14.860 1.00 94.75 99 LEU A O 1
ATOM 722 N N . SER A 1 100 ? -9.077 7.517 13.121 1.00 94.81 100 SER A N 1
ATOM 723 C CA . SER A 1 100 ? -10.066 8.550 13.445 1.00 94.81 100 SER A CA 1
ATOM 724 C C . SER A 1 100 ? -11.492 8.159 13.070 1.00 94.81 100 SER A C 1
ATOM 726 O O . SER A 1 100 ? -12.411 8.599 13.742 1.00 94.81 100 SER A O 1
ATOM 728 N N . ALA A 1 101 ? -11.678 7.346 12.027 1.00 88.50 101 ALA A N 1
ATOM 729 C CA . ALA A 1 101 ? -12.998 6.886 11.595 1.00 88.50 101 ALA A CA 1
ATOM 730 C C . ALA A 1 101 ? -13.546 5.733 12.454 1.00 88.50 101 ALA A C 1
ATOM 732 O O . ALA A 1 101 ? -14.745 5.484 12.457 1.00 88.50 101 ALA A O 1
ATOM 733 N N . ALA A 1 102 ? -12.667 5.014 13.156 1.00 84.69 102 ALA A N 1
ATOM 734 C CA . ALA A 1 102 ? -13.029 3.910 14.043 1.00 84.69 102 ALA A CA 1
ATOM 735 C C . ALA A 1 102 ? -13.372 4.347 15.483 1.00 84.69 102 ALA A C 1
ATOM 737 O O . ALA A 1 102 ? -13.685 3.490 16.310 1.00 84.69 102 ALA A O 1
ATOM 738 N N . ARG A 1 103 ? -13.254 5.643 15.798 1.00 65.50 103 ARG A N 1
ATOM 739 C CA . ARG A 1 103 ? -13.622 6.238 17.091 1.00 65.50 103 ARG A CA 1
ATOM 740 C C . ARG A 1 103 ? -14.997 6.879 17.014 1.00 65.50 103 ARG A C 1
ATOM 742 O O . ARG A 1 103 ? -15.698 6.803 18.042 1.00 65.50 103 ARG A O 1
#

Radius of gyration: 29.24 Å; chains: 1; bounding box: 101×52×36 Å